Protein AF-A0AAW4WHX8-F1 (afdb_monomer)

Radius of gyration: 21.22 Å; Cα contacts (8 Å, |Δi|>4): 100; chains: 1; bounding box: 46×26×56 Å

Structure (mmCIF, N/CA/C/O backbone):
data_AF-A0AAW4WHX8-F1
#
_entry.id   AF-A0AAW4WHX8-F1
#
loop_
_atom_site.group_PDB
_atom_site.id
_atom_site.type_symbol
_atom_site.label_atom_id
_atom_site.label_alt_id
_atom_site.label_comp_id
_atom_site.label_asym_id
_atom_site.label_entity_id
_atom_site.label_seq_id
_atom_site.pdbx_PDB_ins_code
_atom_site.Cartn_x
_atom_site.Cartn_y
_atom_site.Cartn_z
_atom_site.occupancy
_atom_site.B_iso_or_equiv
_atom_site.auth_seq_id
_atom_site.auth_comp_id
_atom_site.auth_asym_id
_atom_site.auth_atom_id
_atom_site.pdbx_PDB_model_num
ATOM 1 N N . MET A 1 1 ? 11.660 2.813 0.952 1.00 66.12 1 MET A N 1
ATOM 2 C CA . MET A 1 1 ? 11.225 1.969 2.092 1.00 66.12 1 MET A CA 1
ATOM 3 C C . MET A 1 1 ? 11.648 0.524 1.857 1.00 66.12 1 MET A C 1
ATOM 5 O O . MET A 1 1 ? 11.827 0.152 0.707 1.00 66.12 1 MET A O 1
ATOM 9 N N . THR A 1 2 ? 11.832 -0.277 2.911 1.00 81.31 2 THR A N 1
ATOM 10 C CA . THR A 1 2 ? 12.286 -1.679 2.809 1.00 81.31 2 THR A CA 1
ATOM 11 C C . THR A 1 2 ? 11.110 -2.656 2.673 1.00 81.31 2 THR A C 1
ATOM 13 O O . THR A 1 2 ? 9.996 -2.347 3.105 1.00 81.31 2 THR A O 1
ATOM 16 N N . LYS A 1 3 ? 11.351 -3.867 2.139 1.00 80.56 3 LYS A N 1
ATOM 17 C CA . LYS A 1 3 ? 10.339 -4.946 2.126 1.00 80.56 3 LYS A CA 1
ATOM 18 C C . LYS A 1 3 ? 9.917 -5.371 3.542 1.00 80.56 3 LYS A C 1
ATOM 20 O O . LYS A 1 3 ? 8.760 -5.710 3.757 1.00 80.56 3 LYS A O 1
ATOM 25 N N . ALA A 1 4 ? 10.809 -5.259 4.530 1.00 84.56 4 ALA A N 1
ATOM 26 C CA . ALA A 1 4 ? 10.481 -5.515 5.935 1.00 84.56 4 ALA A CA 1
ATOM 27 C C . ALA A 1 4 ? 9.425 -4.533 6.487 1.00 84.56 4 ALA A C 1
ATOM 29 O O . ALA A 1 4 ? 8.512 -4.934 7.210 1.00 84.56 4 ALA A O 1
ATOM 30 N N . ASN A 1 5 ? 9.492 -3.252 6.101 1.00 88.25 5 ASN A N 1
ATOM 31 C CA . ASN A 1 5 ? 8.477 -2.267 6.487 1.00 88.25 5 ASN A CA 1
ATOM 32 C C . ASN A 1 5 ? 7.122 -2.530 5.805 1.00 88.25 5 ASN A C 1
ATOM 34 O O . ASN A 1 5 ? 6.092 -2.321 6.440 1.00 88.25 5 ASN A O 1
ATOM 38 N N . GLN A 1 6 ? 7.120 -3.034 4.561 1.00 87.38 6 GLN A N 1
ATOM 39 C CA . GLN A 1 6 ? 5.890 -3.426 3.849 1.00 87.38 6 GLN A CA 1
ATOM 40 C C . GLN A 1 6 ? 5.209 -4.588 4.559 1.00 87.38 6 GLN A C 1
ATOM 42 O O . GLN A 1 6 ? 4.017 -4.540 4.849 1.00 87.38 6 GLN A O 1
ATOM 47 N N . TYR A 1 7 ? 5.995 -5.624 4.848 1.00 89.31 7 TYR A N 1
ATOM 48 C CA . TYR A 1 7 ? 5.517 -6.835 5.493 1.00 89.31 7 TYR A CA 1
ATOM 49 C C . TYR A 1 7 ? 4.973 -6.556 6.893 1.00 89.31 7 TYR A C 1
ATOM 51 O O . TYR A 1 7 ? 3.861 -6.969 7.201 1.00 89.31 7 TYR A O 1
ATOM 59 N N . SER A 1 8 ? 5.715 -5.800 7.712 1.00 92.12 8 SER A N 1
ATOM 60 C CA . SER A 1 8 ? 5.256 -5.434 9.059 1.00 92.12 8 SER A CA 1
ATOM 61 C C . SER A 1 8 ? 3.987 -4.583 9.040 1.00 92.12 8 SER A C 1
ATOM 63 O O . SER A 1 8 ? 3.111 -4.813 9.861 1.00 92.12 8 SER A O 1
ATOM 65 N N . LEU A 1 9 ? 3.845 -3.649 8.092 1.00 92.50 9 LEU A N 1
ATOM 66 C CA . LEU A 1 9 ? 2.605 -2.885 7.948 1.00 92.50 9 LEU A CA 1
ATOM 67 C C . LEU A 1 9 ? 1.419 -3.783 7.576 1.00 92.50 9 LEU A C 1
ATOM 69 O O . LEU A 1 9 ? 0.370 -3.685 8.202 1.00 92.50 9 LEU A O 1
ATOM 73 N N . TRP A 1 10 ? 1.577 -4.635 6.559 1.00 93.88 10 TRP A N 1
ATOM 74 C CA . TRP A 1 10 ? 0.512 -5.547 6.139 1.00 93.88 10 TRP A CA 1
ATOM 75 C C . TRP A 1 10 ? 0.079 -6.461 7.287 1.00 93.88 10 TRP A C 1
ATOM 77 O O . TRP A 1 10 ? -1.114 -6.559 7.558 1.00 93.88 10 TRP A O 1
ATOM 87 N N . HIS A 1 11 ? 1.043 -7.055 7.993 1.00 94.56 11 HIS A N 1
ATOM 88 C CA . HIS A 1 11 ? 0.760 -7.911 9.139 1.00 94.56 11 HIS A CA 1
ATOM 89 C C . HIS A 1 11 ? 0.021 -7.187 10.251 1.00 94.56 11 HIS A C 1
ATOM 91 O O . HIS A 1 11 ? -0.993 -7.692 10.714 1.00 94.56 11 HIS A O 1
ATOM 97 N N . GLU A 1 12 ? 0.499 -6.017 10.674 1.00 94.62 12 GLU A N 1
ATOM 98 C CA . GLU A 1 12 ? -0.126 -5.306 11.788 1.00 94.62 12 GLU A CA 1
ATOM 99 C C . GLU A 1 12 ? -1.574 -4.922 11.463 1.00 94.62 12 GLU A C 1
ATOM 101 O O . GLU A 1 12 ? -2.474 -5.128 12.279 1.00 94.62 12 GLU A O 1
ATOM 106 N N . VAL A 1 13 ? -1.815 -4.381 10.262 1.00 93.75 13 VAL A N 1
ATOM 107 C CA . VAL A 1 13 ? -3.165 -3.992 9.836 1.00 93.75 13 VAL A CA 1
ATOM 108 C C . VAL A 1 13 ? -4.062 -5.222 9.744 1.00 93.75 13 VAL A C 1
ATOM 110 O O . VAL A 1 13 ? -5.190 -5.175 10.236 1.00 93.75 13 VAL A O 1
ATOM 113 N N . TYR A 1 14 ? -3.561 -6.327 9.189 1.00 95.25 14 TYR A N 1
ATOM 114 C CA . TYR A 1 14 ? -4.320 -7.567 9.071 1.00 95.25 14 TYR A CA 1
ATOM 115 C C . TYR A 1 14 ? -4.681 -8.158 10.439 1.00 95.25 14 TYR A C 1
ATOM 117 O O . TYR A 1 14 ? -5.854 -8.402 10.699 1.00 95.25 14 TYR A O 1
ATOM 125 N N . GLU A 1 15 ? -3.718 -8.297 11.352 1.00 95.31 15 GLU A N 1
ATOM 126 C CA . GLU A 1 15 ? -3.951 -8.808 12.712 1.00 95.31 15 GLU A CA 1
ATOM 127 C C . GLU A 1 15 ? -4.905 -7.914 13.518 1.00 95.31 15 GLU A C 1
ATOM 129 O O . GLU A 1 15 ? -5.703 -8.393 14.322 1.00 95.31 15 GLU A O 1
ATOM 134 N N . THR A 1 16 ? -4.850 -6.599 13.295 1.00 94.62 16 THR A N 1
ATOM 135 C CA . THR A 1 16 ? -5.666 -5.637 14.047 1.00 94.62 16 THR A CA 1
ATOM 136 C C . THR A 1 16 ? -7.088 -5.529 13.504 1.00 94.62 16 THR A C 1
ATOM 138 O O . THR A 1 16 ? -8.033 -5.344 14.268 1.00 94.62 16 THR A O 1
ATOM 141 N N . THR A 1 17 ? -7.270 -5.615 12.186 1.00 95.06 17 THR A N 1
ATOM 142 C CA . THR A 1 17 ? -8.544 -5.263 11.535 1.00 95.06 17 THR A CA 1
ATOM 143 C C . THR A 1 17 ? -9.214 -6.422 10.808 1.00 95.06 17 THR A C 1
ATOM 145 O O . THR A 1 17 ? -10.430 -6.382 10.640 1.00 95.06 17 THR A O 1
ATOM 148 N N . GLY A 1 18 ? -8.450 -7.442 10.408 1.00 95.69 18 GLY A N 1
ATOM 149 C CA . GLY A 1 18 ? -8.872 -8.535 9.531 1.00 95.69 18 GLY A CA 1
ATOM 150 C C . GLY A 1 18 ? -8.788 -8.212 8.036 1.00 95.69 18 GLY A C 1
ATOM 151 O O . GLY A 1 18 ? -9.012 -9.097 7.211 1.00 95.69 18 GLY A O 1
ATOM 152 N N . TYR A 1 19 ? -8.455 -6.973 7.666 1.00 96.00 19 TYR A N 1
ATOM 153 C CA . TYR A 1 19 ? -8.408 -6.541 6.273 1.00 96.00 19 TYR A CA 1
ATOM 154 C C . TYR A 1 19 ? -6.988 -6.505 5.721 1.00 96.00 19 TYR A C 1
ATOM 156 O O . TYR A 1 19 ? -6.018 -6.175 6.404 1.00 96.00 19 TYR A O 1
ATOM 164 N N . ASP A 1 20 ? -6.881 -6.784 4.427 1.00 93.62 20 ASP A N 1
ATOM 165 C CA . ASP A 1 20 ? -5.645 -6.584 3.692 1.00 93.62 20 ASP A CA 1
ATOM 166 C C . ASP A 1 20 ? -5.463 -5.099 3.348 1.00 93.62 20 ASP A C 1
ATOM 168 O O . ASP A 1 20 ? -6.192 -4.544 2.523 1.00 93.62 20 ASP A O 1
ATOM 172 N N . ALA A 1 21 ? -4.444 -4.465 3.936 1.00 91.00 21 ALA A N 1
ATOM 173 C CA . ALA A 1 21 ? -4.092 -3.065 3.681 1.00 91.00 21 ALA A CA 1
ATOM 174 C C . ALA A 1 21 ? -3.864 -2.738 2.188 1.00 91.00 21 ALA A C 1
ATOM 176 O O . ALA A 1 21 ? -3.944 -1.575 1.788 1.00 91.00 21 ALA A O 1
ATOM 177 N N . ARG A 1 22 ? -3.571 -3.747 1.355 1.00 90.25 22 ARG A N 1
ATOM 178 C CA . ARG A 1 22 ? -3.336 -3.611 -0.092 1.00 90.25 22 ARG A CA 1
ATOM 179 C C . ARG A 1 22 ? -4.620 -3.451 -0.899 1.00 90.25 22 ARG A C 1
ATOM 181 O O . ARG A 1 22 ? -4.551 -2.953 -2.018 1.00 90.25 22 ARG A O 1
ATOM 188 N N . ASN A 1 23 ? -5.757 -3.859 -0.340 1.00 91.38 23 ASN A N 1
ATOM 189 C CA . ASN A 1 23 ? -7.059 -3.795 -1.003 1.00 91.38 23 ASN A CA 1
ATOM 190 C C . ASN A 1 23 ? -7.780 -2.465 -0.736 1.00 91.38 23 ASN A C 1
ATOM 192 O O . ASN A 1 23 ? -8.829 -2.199 -1.316 1.00 91.38 23 ASN A O 1
ATOM 196 N N . ALA A 1 24 ? -7.230 -1.615 0.134 1.00 92.12 24 ALA A N 1
ATOM 197 C CA . ALA A 1 24 ? -7.806 -0.312 0.418 1.00 92.12 24 ALA A CA 1
ATOM 198 C C . ALA A 1 24 ? -7.384 0.733 -0.625 1.00 92.12 24 ALA A C 1
ATOM 200 O O . ALA A 1 24 ? -6.221 0.824 -1.023 1.00 92.12 24 ALA A O 1
ATOM 201 N N . THR A 1 25 ? -8.328 1.584 -1.013 1.00 91.44 25 THR A N 1
ATOM 202 C CA . THR A 1 25 ? -8.087 2.735 -1.883 1.00 91.44 25 THR A CA 1
ATOM 203 C C . THR A 1 25 ? -7.955 4.001 -1.049 1.00 91.44 25 THR A C 1
ATOM 205 O O . THR A 1 25 ? -8.834 4.319 -0.248 1.00 91.44 25 THR A O 1
ATOM 208 N N . TYR A 1 26 ? -6.888 4.766 -1.274 1.00 90.50 26 TYR A N 1
ATOM 209 C CA . TYR A 1 26 ? -6.715 6.057 -0.615 1.00 90.50 26 TYR A CA 1
ATOM 210 C C . TYR A 1 26 ? -7.635 7.119 -1.240 1.00 90.50 26 TYR A C 1
ATOM 212 O O . TYR A 1 26 ? -7.514 7.426 -2.428 1.00 90.50 26 TYR A O 1
ATOM 220 N N . LYS A 1 27 ? -8.562 7.678 -0.454 1.00 90.31 27 LYS A N 1
ATOM 221 C CA . LYS A 1 27 ? -9.510 8.729 -0.864 1.00 90.31 27 LYS A CA 1
ATOM 222 C C . LYS A 1 27 ? -9.719 9.710 0.287 1.00 90.31 27 LYS A C 1
ATOM 224 O O . LYS A 1 27 ? -9.882 9.293 1.424 1.00 90.31 27 LYS A O 1
ATOM 229 N N . ASN A 1 28 ? -9.738 11.011 -0.006 1.00 88.75 28 ASN A N 1
ATOM 230 C CA . ASN A 1 28 ? -10.071 12.074 0.958 1.00 88.75 28 ASN A CA 1
ATOM 231 C C . ASN A 1 28 ? -9.307 12.012 2.298 1.00 88.75 28 ASN A C 1
ATOM 233 O O . ASN A 1 28 ? -9.865 12.325 3.344 1.00 88.75 28 ASN A O 1
ATOM 237 N N . GLY A 1 29 ? -8.032 11.614 2.279 1.00 88.44 29 GLY A N 1
ATOM 238 C CA . GLY A 1 29 ? -7.214 11.544 3.496 1.00 88.44 29 GLY A CA 1
ATOM 239 C C . GLY A 1 29 ? -7.314 10.230 4.273 1.00 88.44 29 GLY A C 1
ATOM 240 O O . GLY A 1 29 ? -6.685 10.113 5.321 1.00 88.44 29 GLY A O 1
ATOM 241 N N . THR A 1 30 ? -8.063 9.246 3.772 1.00 93.06 30 THR A N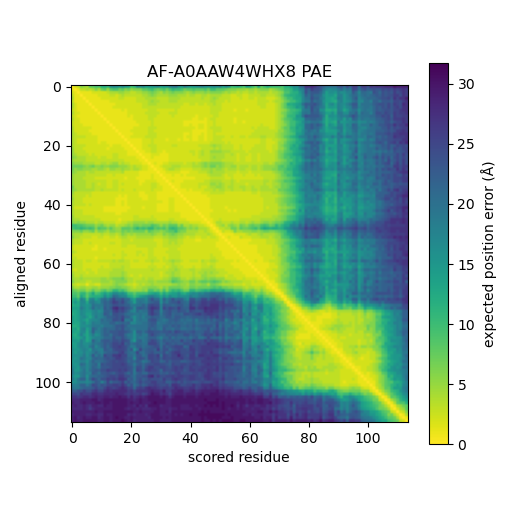 1
ATOM 242 C CA . THR A 1 30 ? -8.255 7.951 4.430 1.00 93.06 30 THR A CA 1
ATOM 243 C C . THR A 1 30 ? -8.183 6.768 3.455 1.00 93.06 30 THR A C 1
ATOM 245 O O . THR A 1 30 ? -7.969 6.955 2.257 1.00 93.06 30 THR A O 1
ATOM 248 N N . PHE A 1 31 ? -8.332 5.545 3.967 1.00 92.75 31 PHE A N 1
ATOM 249 C CA . PHE A 1 31 ? -8.216 4.281 3.244 1.00 92.75 31 PHE A CA 1
ATOM 250 C C . PHE A 1 31 ? -9.544 3.524 3.271 1.00 92.75 31 PHE A C 1
ATOM 252 O O . PHE A 1 31 ? -9.950 3.025 4.314 1.00 92.75 31 PHE A O 1
ATOM 259 N N . ILE A 1 32 ? -10.202 3.426 2.117 1.00 95.56 32 ILE A N 1
ATOM 260 C CA . ILE A 1 32 ? -11.516 2.792 1.974 1.00 95.56 32 ILE A CA 1
ATOM 261 C C . ILE A 1 32 ? -11.358 1.423 1.315 1.00 95.56 32 ILE A C 1
ATOM 263 O O . ILE A 1 32 ? -10.829 1.337 0.204 1.00 95.56 32 ILE A O 1
ATOM 267 N N . VAL A 1 33 ? -11.805 0.363 1.984 1.00 94.75 33 VAL A N 1
ATOM 268 C CA . VAL A 1 33 ? -11.886 -0.992 1.403 1.00 94.75 33 VAL A CA 1
ATOM 269 C C . VAL A 1 33 ? -13.197 -1.195 0.631 1.00 94.75 33 VAL A C 1
ATOM 271 O O . VAL A 1 33 ? -14.073 -0.333 0.641 1.00 94.75 33 VAL A O 1
ATOM 274 N N . GLU A 1 34 ? -13.324 -2.319 -0.079 1.00 94.69 34 GLU A N 1
ATOM 275 C CA . GLU A 1 34 ? -14.442 -2.592 -1.001 1.00 94.69 34 GLU A CA 1
ATOM 276 C C . GLU A 1 34 ? -15.830 -2.503 -0.353 1.00 94.69 34 GLU A C 1
ATOM 278 O O . GLU A 1 34 ? -16.772 -2.043 -0.993 1.00 94.69 34 GLU A O 1
ATOM 283 N N . ASP A 1 35 ? -15.952 -2.887 0.919 1.00 95.38 35 ASP A N 1
ATOM 284 C CA . ASP A 1 35 ? -17.214 -2.827 1.666 1.00 95.38 35 ASP A CA 1
ATOM 285 C C . ASP A 1 35 ? -17.560 -1.419 2.197 1.00 95.38 35 ASP A C 1
ATOM 287 O O . ASP A 1 35 ? -18.593 -1.231 2.839 1.00 95.38 35 ASP A O 1
ATOM 291 N N . GLY A 1 36 ? -16.725 -0.414 1.909 1.00 94.88 36 GLY A N 1
ATOM 292 C CA . GLY A 1 36 ? -16.907 0.973 2.335 1.00 94.88 36 GLY A CA 1
ATOM 293 C C . GLY A 1 36 ? -16.293 1.307 3.695 1.00 94.88 36 GLY A C 1
ATOM 294 O O . GLY A 1 36 ? -16.352 2.466 4.109 1.00 94.88 36 GLY A O 1
ATOM 295 N N . THR A 1 37 ? -15.674 0.343 4.379 1.00 96.19 37 THR A N 1
ATOM 296 C CA . THR A 1 37 ? -15.050 0.571 5.685 1.00 96.19 37 THR A CA 1
ATOM 297 C C . THR A 1 37 ? -13.850 1.513 5.577 1.00 96.19 37 THR A C 1
ATOM 299 O O . THR A 1 37 ? -12.958 1.325 4.745 1.00 96.19 37 THR A O 1
ATOM 302 N N . ASP A 1 38 ? -13.807 2.511 6.465 1.00 95.88 38 ASP A N 1
ATOM 303 C CA . ASP A 1 38 ? -12.614 3.321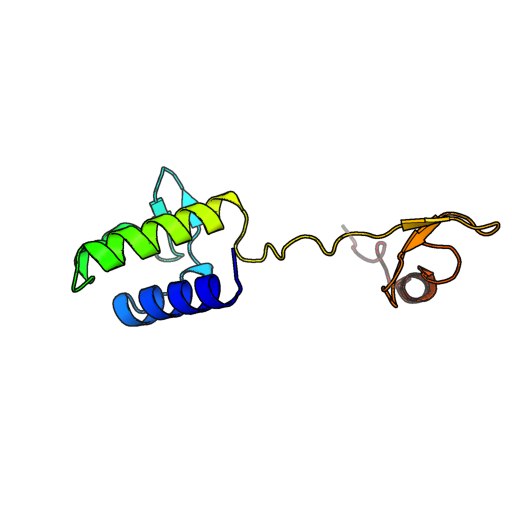 6.705 1.00 95.88 38 ASP A CA 1
ATOM 304 C C . ASP A 1 38 ? -11.618 2.511 7.538 1.00 95.88 38 ASP A C 1
ATOM 306 O O . ASP A 1 38 ? -11.745 2.350 8.757 1.00 95.88 38 ASP A O 1
ATOM 310 N N . LEU A 1 39 ? -10.609 1.984 6.855 1.00 94.69 39 LEU A N 1
ATOM 311 C CA . LEU A 1 39 ? -9.656 1.071 7.451 1.00 94.69 39 LEU A CA 1
ATOM 312 C C . LEU A 1 39 ? -8.645 1.787 8.361 1.00 94.69 39 LEU A C 1
ATOM 314 O O . LEU A 1 39 ? -8.139 1.172 9.298 1.00 94.69 39 LEU A O 1
ATOM 318 N N . LEU A 1 40 ? -8.381 3.081 8.153 1.00 94.12 40 LEU A N 1
ATOM 319 C CA . LEU A 1 40 ? -7.511 3.856 9.044 1.00 94.12 40 LEU A CA 1
ATOM 320 C C . LEU A 1 40 ? -8.209 4.148 10.376 1.00 94.12 40 LEU A C 1
ATOM 322 O O . LEU A 1 40 ? -7.593 4.027 11.438 1.00 94.12 40 LEU A O 1
ATOM 326 N N . ALA A 1 41 ? -9.498 4.484 10.326 1.00 95.19 41 ALA A N 1
ATOM 327 C CA . ALA A 1 41 ? -10.333 4.672 11.505 1.00 95.19 41 ALA A CA 1
ATOM 328 C C . ALA A 1 41 ? -10.500 3.361 12.286 1.00 95.19 41 ALA A C 1
ATOM 330 O O . ALA A 1 41 ? -10.258 3.341 13.494 1.00 95.19 41 ALA A O 1
ATOM 331 N N . LEU A 1 42 ? -10.810 2.257 11.595 1.00 96.12 42 LEU A N 1
ATOM 332 C CA . LEU A 1 42 ? -10.919 0.932 12.211 1.00 96.12 42 LEU A CA 1
ATOM 333 C C . LEU A 1 42 ? -9.600 0.497 12.861 1.00 96.12 42 LEU A C 1
ATOM 335 O O . L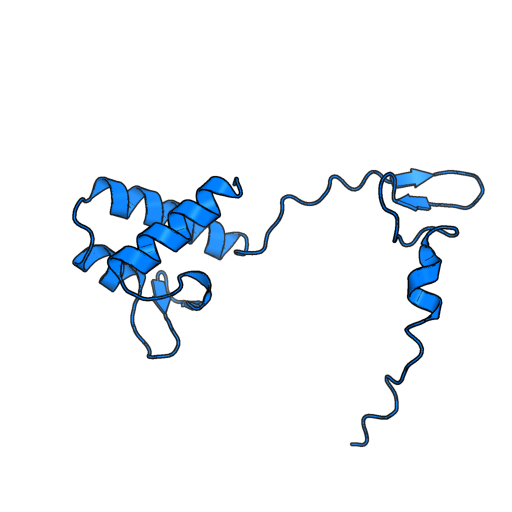EU A 1 42 ? -9.586 -0.033 13.973 1.00 96.12 42 LEU A O 1
ATOM 339 N N . PHE A 1 43 ? -8.476 0.740 12.184 1.00 94.94 43 PHE A N 1
ATOM 340 C CA . PHE A 1 43 ? -7.156 0.449 12.728 1.00 94.94 43 PHE A CA 1
ATOM 341 C C . PHE A 1 43 ? -6.878 1.265 13.994 1.00 94.94 43 PHE A C 1
ATOM 343 O O . PHE A 1 43 ? -6.379 0.710 14.971 1.00 94.94 43 PHE A O 1
ATOM 350 N N . LYS A 1 44 ? -7.250 2.552 14.023 1.00 94.69 44 LYS A N 1
ATOM 351 C CA . LYS A 1 44 ? -7.131 3.404 15.216 1.00 94.69 44 LYS A CA 1
ATOM 352 C C . LYS A 1 44 ? -7.955 2.881 16.390 1.00 94.69 44 LYS A C 1
ATOM 354 O O . LYS A 1 44 ? -7.455 2.858 17.508 1.00 94.69 44 LYS A O 1
ATOM 359 N N . GLU A 1 45 ? -9.198 2.480 16.134 1.00 95.19 45 GLU A N 1
ATOM 360 C CA . GLU A 1 45 ? -10.125 1.968 17.147 1.00 95.19 45 GLU A CA 1
ATOM 361 C C . GLU A 1 45 ? -9.612 0.674 17.791 1.00 95.19 45 GLU A C 1
ATOM 363 O O . GLU A 1 45 ? -9.654 0.524 19.010 1.00 95.19 45 GLU A O 1
ATOM 368 N N . LYS A 1 46 ? -9.095 -0.251 16.974 1.00 94.31 46 LYS A N 1
ATOM 369 C CA . LYS A 1 46 ? -8.645 -1.575 17.426 1.00 94.31 46 LYS A CA 1
ATOM 370 C C . LYS A 1 46 ? -7.184 -1.621 17.886 1.00 94.31 46 LYS A C 1
ATOM 372 O O . LYS A 1 46 ? -6.759 -2.614 18.480 1.00 94.31 46 LYS A O 1
ATOM 377 N N . SER A 1 47 ? -6.408 -0.569 17.633 1.00 89.81 47 SER A N 1
ATOM 378 C CA . SER A 1 47 ? -5.006 -0.488 18.048 1.00 89.81 47 SER A CA 1
ATOM 379 C C . SER A 1 47 ? -4.873 -0.468 19.570 1.00 89.81 47 SER A C 1
ATOM 381 O O . SER A 1 47 ? -5.420 0.392 20.255 1.00 89.81 47 SER A O 1
ATOM 383 N N . LYS A 1 48 ? -4.061 -1.380 20.113 1.00 85.25 48 LYS A N 1
ATOM 384 C CA . LYS A 1 48 ? -3.815 -1.484 21.564 1.00 85.25 48 LYS A CA 1
ATOM 385 C C . LYS A 1 48 ? -2.917 -0.371 22.115 1.00 85.25 48 LYS A C 1
ATOM 387 O O . LYS A 1 48 ? -2.871 -0.170 23.325 1.00 85.25 48 LYS A O 1
ATOM 392 N N . ASN A 1 49 ? -2.163 0.320 21.256 1.00 84.62 49 ASN A N 1
ATOM 393 C CA . ASN A 1 49 ? -1.275 1.412 21.643 1.00 84.62 49 ASN A CA 1
ATOM 394 C C . ASN A 1 49 ? -1.273 2.539 20.589 1.00 84.62 49 ASN A C 1
ATOM 396 O O . ASN A 1 49 ? -1.405 2.299 19.390 1.00 84.62 49 ASN A O 1
ATOM 400 N N . GLY A 1 50 ? -1.112 3.787 21.042 1.00 86.50 50 GLY A N 1
ATOM 401 C CA . GLY A 1 50 ? -1.094 4.952 20.146 1.00 86.50 50 GLY A CA 1
ATOM 402 C C . GLY A 1 50 ? 0.180 5.060 19.299 1.00 86.50 50 GLY A C 1
ATOM 403 O O . GLY A 1 50 ? 0.129 5.515 18.160 1.00 86.50 50 GLY A O 1
ATOM 404 N N . ALA A 1 51 ? 1.320 4.597 19.822 1.00 87.88 51 ALA A N 1
ATOM 405 C CA . ALA A 1 51 ? 2.610 4.689 19.132 1.00 87.88 51 ALA A CA 1
ATOM 406 C C . ALA A 1 51 ? 2.680 3.803 17.874 1.00 87.88 51 ALA A C 1
ATOM 408 O O . ALA A 1 51 ? 3.203 4.222 16.841 1.00 87.88 51 ALA A O 1
ATOM 409 N N . GLY A 1 52 ? 2.126 2.592 17.944 1.00 87.81 52 GLY A N 1
ATOM 410 C CA . GLY A 1 52 ? 1.988 1.672 16.818 1.00 87.81 52 GLY A CA 1
ATOM 411 C C . GLY A 1 52 ? 1.036 2.235 15.775 1.00 87.81 52 GLY A C 1
ATOM 412 O O . GLY A 1 52 ? 1.404 2.303 14.603 1.00 87.81 52 GLY A O 1
ATOM 413 N N . TYR A 1 53 ? -0.123 2.749 16.204 1.00 92.69 53 TYR A N 1
ATOM 414 C CA . TYR A 1 53 ? -1.042 3.449 15.308 1.00 92.69 53 TYR A CA 1
ATOM 415 C C . TYR A 1 53 ? -0.326 4.553 14.516 1.00 92.69 53 TYR A C 1
ATOM 417 O O . TYR A 1 53 ? -0.387 4.559 13.287 1.00 92.69 53 TYR A O 1
ATOM 425 N N . GLU A 1 54 ? 0.407 5.451 15.179 1.00 93.12 54 GLU A N 1
ATOM 426 C CA . GLU A 1 54 ? 1.127 6.529 14.492 1.00 93.12 54 GLU A CA 1
ATOM 427 C C . GLU A 1 54 ? 2.205 6.016 13.531 1.00 93.12 54 GLU A C 1
ATOM 429 O O . GLU A 1 54 ? 2.311 6.506 12.402 1.00 93.12 54 GLU A O 1
ATOM 434 N N . LEU A 1 55 ? 3.007 5.036 13.961 1.00 93.06 55 LEU A N 1
ATOM 435 C CA . LEU A 1 55 ? 4.082 4.460 13.155 1.00 93.06 55 LEU A CA 1
ATOM 436 C C . LEU A 1 55 ? 3.539 3.838 11.864 1.00 93.06 55 LEU A C 1
ATOM 438 O O . LEU A 1 55 ? 4.031 4.135 10.771 1.00 93.06 55 LEU A O 1
ATOM 442 N N . TYR A 1 56 ? 2.533 2.976 11.986 1.00 93.00 56 TYR A N 1
ATOM 443 C CA . TYR A 1 56 ? 1.979 2.248 10.851 1.00 93.00 56 TYR A CA 1
ATOM 444 C C . TYR A 1 56 ? 1.120 3.147 9.958 1.00 93.00 56 TYR A C 1
ATOM 446 O O . TYR A 1 56 ? 1.226 3.042 8.736 1.00 93.00 56 TYR A O 1
ATOM 454 N N . SER A 1 57 ? 0.392 4.118 10.521 1.00 91.88 57 SER A N 1
ATOM 455 C CA . SER A 1 57 ? -0.343 5.123 9.736 1.00 91.88 57 SER A CA 1
ATOM 456 C C . SER A 1 57 ? 0.590 5.941 8.840 1.00 91.88 57 SER A C 1
ATOM 458 O O . SER A 1 57 ? 0.314 6.122 7.653 1.00 91.88 57 SER A O 1
ATOM 460 N N . LYS A 1 58 ? 1.744 6.382 9.364 1.00 92.38 58 LYS A N 1
ATOM 461 C CA . LYS A 1 58 ? 2.759 7.101 8.572 1.00 92.38 58 LYS A CA 1
ATOM 462 C C . LYS A 1 58 ? 3.311 6.238 7.438 1.00 92.38 58 LYS A C 1
ATOM 464 O O . LYS A 1 58 ? 3.361 6.695 6.297 1.00 92.38 58 LYS A O 1
ATOM 469 N N . ARG A 1 59 ? 3.668 4.980 7.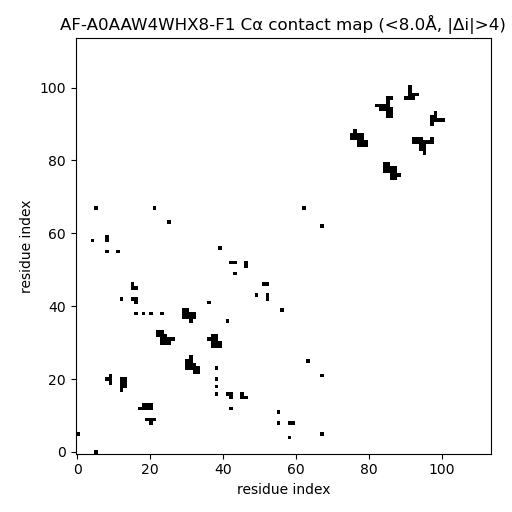721 1.00 91.38 59 ARG A N 1
ATOM 470 C CA . ARG A 1 59 ? 4.146 4.037 6.692 1.00 91.38 59 ARG A CA 1
ATOM 471 C C . ARG A 1 59 ? 3.107 3.818 5.600 1.00 91.38 59 ARG A C 1
ATOM 473 O O . ARG A 1 59 ? 3.448 3.783 4.421 1.00 91.38 59 ARG A O 1
ATOM 480 N N . TRP A 1 60 ? 1.841 3.688 5.973 1.00 90.50 60 TRP A N 1
ATOM 481 C CA . TRP A 1 60 ? 0.786 3.446 5.005 1.00 90.50 60 TRP A CA 1
ATOM 482 C C . TRP A 1 60 ? 0.545 4.644 4.088 1.00 90.50 60 TRP A C 1
ATOM 484 O O . TRP A 1 60 ? 0.445 4.463 2.876 1.00 90.50 60 TRP A O 1
ATOM 494 N N . LEU A 1 61 ? 0.570 5.869 4.626 1.00 90.38 61 LEU A N 1
ATOM 495 C CA . LEU A 1 61 ? 0.548 7.098 3.824 1.00 90.38 61 LEU A CA 1
ATOM 496 C C . LEU A 1 61 ? 1.732 7.172 2.852 1.00 90.38 61 LEU A C 1
ATOM 498 O O . LEU A 1 61 ? 1.565 7.560 1.693 1.00 90.38 61 LEU A O 1
ATOM 502 N N . GLU A 1 62 ? 2.924 6.755 3.280 1.00 89.12 62 GLU A N 1
ATOM 503 C CA . GLU A 1 62 ? 4.069 6.668 2.376 1.00 89.12 62 GLU A CA 1
ATOM 504 C C . GLU A 1 62 ? 3.836 5.656 1.242 1.00 89.12 62 GLU A C 1
ATOM 506 O O . GLU A 1 62 ? 4.199 5.954 0.102 1.00 89.12 62 GLU A O 1
ATOM 511 N N . TYR A 1 63 ? 3.211 4.499 1.500 1.00 86.25 63 TYR A N 1
ATOM 512 C CA . TYR A 1 63 ? 2.845 3.542 0.442 1.00 86.25 63 TYR A CA 1
ATOM 513 C C . TYR A 1 63 ? 1.706 4.032 -0.446 1.00 86.25 63 TYR A C 1
ATOM 515 O O . TYR A 1 63 ? 1.730 3.747 -1.638 1.00 86.25 63 TYR A O 1
ATOM 523 N N . ALA A 1 64 ? 0.745 4.791 0.080 1.00 85.50 64 ALA A N 1
ATOM 524 C CA . ALA A 1 64 ? -0.305 5.405 -0.728 1.00 85.50 64 ALA A CA 1
ATOM 525 C C . ALA A 1 64 ? 0.288 6.393 -1.740 1.00 85.50 64 ALA A C 1
ATOM 527 O O . ALA A 1 64 ? -0.060 6.372 -2.916 1.00 85.50 64 ALA A O 1
ATOM 528 N N . LYS A 1 65 ? 1.245 7.218 -1.293 1.00 86.00 65 LYS A N 1
ATOM 529 C CA . LYS A 1 65 ? 1.934 8.197 -2.143 1.00 86.00 65 LYS A CA 1
ATOM 530 C C . LYS A 1 65 ? 2.841 7.541 -3.183 1.00 86.00 65 LYS A C 1
ATOM 532 O O . LYS A 1 65 ? 2.964 8.036 -4.298 1.00 86.00 65 LYS A O 1
ATOM 537 N N . ASN A 1 66 ? 3.538 6.478 -2.795 1.00 82.25 66 ASN A N 1
ATOM 538 C CA . ASN A 1 66 ? 4.574 5.865 -3.621 1.00 82.25 66 ASN A CA 1
ATOM 539 C C . ASN A 1 66 ? 4.083 4.669 -4.449 1.00 82.25 66 ASN A C 1
ATOM 541 O O . ASN A 1 66 ? 4.728 4.321 -5.429 1.00 82.25 66 ASN A O 1
ATOM 545 N N . GLY A 1 67 ? 2.974 4.044 -4.068 1.00 82.38 67 GLY A N 1
ATOM 546 C CA . GLY A 1 67 ? 2.526 2.752 -4.574 1.00 82.38 67 GLY A CA 1
ATOM 547 C C . GLY A 1 67 ? 3.058 1.591 -3.729 1.00 82.38 67 GLY A C 1
ATOM 548 O O . GLY A 1 67 ? 4.251 1.494 -3.442 1.00 82.38 67 GLY A O 1
ATOM 549 N N . TRP A 1 68 ? 2.171 0.661 -3.361 1.00 82.94 68 TRP A N 1
ATOM 550 C CA . TRP A 1 68 ? 2.532 -0.523 -2.568 1.00 82.94 68 TRP A CA 1
ATOM 551 C C . TRP A 1 68 ? 3.553 -1.419 -3.279 1.00 82.94 68 TRP A C 1
ATOM 553 O O . TRP A 1 68 ? 4.481 -1.930 -2.662 1.00 82.94 68 TRP A O 1
ATOM 563 N N . LYS A 1 69 ? 3.401 -1.583 -4.598 1.00 78.69 69 LYS A N 1
ATOM 564 C CA . LYS A 1 69 ? 4.306 -2.370 -5.447 1.00 78.69 69 LYS A CA 1
ATOM 565 C C . LYS A 1 69 ? 5.535 -1.587 -5.910 1.00 78.69 69 LYS A C 1
ATOM 567 O O . LYS A 1 69 ? 6.266 -2.089 -6.757 1.00 78.69 69 LYS A O 1
ATOM 572 N N . LYS A 1 70 ? 5.767 -0.372 -5.394 1.00 72.00 70 LYS A N 1
ATOM 573 C CA . LYS A 1 70 ? 6.982 0.374 -5.715 1.00 72.00 70 LYS A CA 1
ATOM 574 C C . LYS A 1 70 ? 8.171 -0.376 -5.141 1.00 72.00 70 LYS A C 1
ATOM 576 O O . LYS A 1 70 ? 8.463 -0.306 -3.947 1.00 72.00 70 LYS A O 1
ATOM 581 N N . GLU A 1 71 ? 8.849 -1.099 -6.009 1.00 62.38 71 GLU A N 1
ATOM 582 C CA . GLU A 1 71 ? 10.227 -1.473 -5.776 1.00 62.38 71 GLU A CA 1
ATOM 583 C C . GLU A 1 71 ? 11.075 -0.209 -5.961 1.00 62.38 71 GLU A C 1
ATOM 585 O O . GLU A 1 71 ? 10.698 0.704 -6.702 1.00 62.38 71 GLU A O 1
ATOM 590 N N . ASN A 1 72 ? 12.186 -0.096 -5.226 1.00 58.22 72 ASN A N 1
ATOM 591 C CA . ASN A 1 72 ? 13.188 0.881 -5.637 1.00 58.22 72 ASN A CA 1
ATOM 592 C C . ASN A 1 72 ? 13.531 0.520 -7.076 1.00 58.22 72 ASN A C 1
ATOM 594 O O . ASN A 1 72 ? 13.838 -0.647 -7.326 1.00 58.22 72 ASN A O 1
ATOM 598 N N . ASP A 1 73 ? 13.408 1.493 -7.977 1.00 52.59 73 ASP A N 1
ATOM 599 C CA . ASP A 1 73 ? 13.776 1.318 -9.372 1.00 52.59 73 ASP A CA 1
ATOM 600 C C . ASP A 1 73 ? 15.125 0.599 -9.396 1.00 52.59 73 ASP A C 1
ATOM 602 O O . ASP A 1 73 ? 16.059 1.007 -8.686 1.00 52.59 73 ASP A O 1
ATOM 606 N N . LEU A 1 74 ? 15.192 -0.539 -10.094 1.00 60.16 74 LEU A N 1
ATOM 607 C CA . LEU A 1 74 ? 16.479 -1.173 -10.339 1.00 60.16 74 LEU A CA 1
ATOM 608 C C . LEU A 1 74 ? 17.319 -0.055 -10.936 1.00 60.16 74 LEU A C 1
ATOM 610 O O . LEU A 1 74 ? 16.872 0.558 -11.896 1.00 60.16 74 LEU A O 1
ATOM 614 N N . VAL A 1 75 ? 18.464 0.284 -10.339 1.00 58.19 75 VAL A N 1
ATOM 615 C CA . VAL A 1 75 ? 19.347 1.297 -10.923 1.00 58.19 75 VAL A CA 1
ATOM 616 C C . VAL A 1 75 ? 19.616 0.842 -12.354 1.00 58.19 75 VAL A C 1
ATOM 618 O 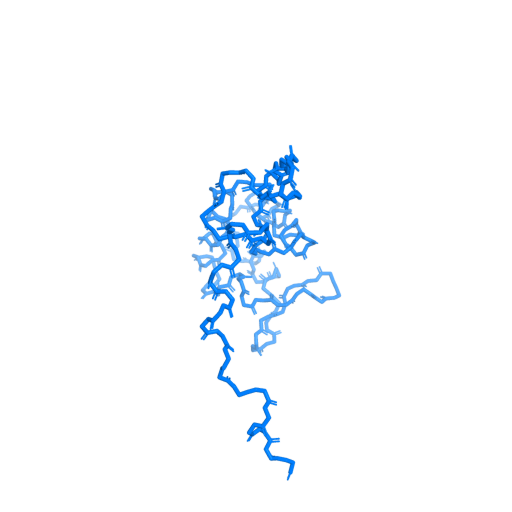O . VAL A 1 75 ? 20.375 -0.106 -12.557 1.00 58.19 75 VAL A O 1
ATOM 621 N N . LEU A 1 76 ? 18.929 1.457 -13.321 1.00 67.19 76 LEU A N 1
ATOM 622 C CA . LEU A 1 76 ? 19.031 1.110 -14.726 1.00 67.19 76 LEU A CA 1
ATOM 623 C C . LEU A 1 76 ? 20.419 1.559 -15.144 1.00 67.19 76 LEU A C 1
ATOM 625 O O . LEU A 1 76 ? 20.702 2.746 -15.301 1.00 67.19 76 LEU A O 1
ATOM 629 N N . LYS A 1 77 ? 21.330 0.598 -15.220 1.00 79.50 77 LYS A N 1
ATOM 630 C CA . LYS A 1 77 ? 22.665 0.831 -15.742 1.00 79.50 77 LYS A CA 1
ATOM 631 C C . LYS A 1 77 ? 22.573 0.603 -17.237 1.00 79.50 77 LYS A C 1
ATOM 633 O O . LYS A 1 77 ? 22.410 -0.529 -17.667 1.00 79.50 77 LYS A O 1
ATOM 638 N N . ILE A 1 78 ? 22.648 1.676 -18.009 1.00 84.06 78 ILE A N 1
ATOM 639 C CA . ILE A 1 78 ? 22.647 1.597 -19.468 1.00 84.06 78 ILE A CA 1
ATOM 640 C C . ILE A 1 78 ? 24.094 1.585 -19.951 1.00 84.06 78 ILE A C 1
ATOM 642 O O . ILE A 1 78 ? 24.885 2.457 -19.585 1.00 84.06 78 ILE A O 1
ATOM 646 N N . GLY A 1 79 ? 24.442 0.576 -20.741 1.00 84.88 79 GLY A N 1
ATOM 647 C CA . GLY A 1 79 ? 25.697 0.502 -21.477 1.00 84.88 79 GLY A CA 1
ATOM 648 C C . GLY A 1 79 ? 25.538 1.044 -22.893 1.00 84.88 79 GLY A C 1
ATOM 649 O O . GLY A 1 79 ? 24.426 1.126 -23.416 1.00 84.88 79 GLY A O 1
ATOM 650 N N . PHE A 1 80 ? 26.656 1.406 -23.517 1.00 88.94 80 PHE A N 1
ATOM 651 C CA . PHE A 1 80 ? 26.719 1.780 -24.928 1.00 88.94 80 PHE A CA 1
ATOM 652 C C . PHE A 1 80 ? 27.916 1.098 -25.587 1.00 88.94 80 PHE A C 1
ATOM 654 O O . PHE A 1 80 ? 29.029 1.159 -25.061 1.00 88.94 80 PHE A O 1
ATOM 661 N N . ASP A 1 81 ? 27.689 0.474 -26.736 1.00 87.06 81 ASP A N 1
ATOM 662 C CA . ASP A 1 81 ? 28.735 -0.030 -27.624 1.00 87.06 81 ASP A CA 1
ATOM 663 C C . ASP A 1 81 ? 28.358 0.204 -29.100 1.00 87.06 81 ASP A C 1
ATOM 665 O O . ASP A 1 81 ? 27.410 0.928 -29.412 1.00 87.06 81 ASP A O 1
ATOM 669 N N . SER A 1 82 ? 29.110 -0.384 -30.034 1.00 90.88 82 SER A N 1
ATOM 670 C CA . SER A 1 82 ? 28.865 -0.235 -31.475 1.00 90.88 82 SER A CA 1
ATOM 671 C C . SER A 1 82 ? 27.511 -0.784 -31.948 1.00 90.88 82 SER A C 1
ATOM 673 O O . SER A 1 82 ? 27.089 -0.457 -33.057 1.00 90.88 82 SER A O 1
ATOM 675 N N . SER A 1 83 ? 26.821 -1.588 -31.135 1.00 85.19 83 SER A N 1
ATOM 676 C CA . SER A 1 83 ? 25.475 -2.107 -31.393 1.00 85.19 83 SER A CA 1
ATOM 677 C C . SER A 1 83 ? 24.353 -1.233 -30.812 1.00 85.19 83 SER A C 1
ATOM 679 O O . SER A 1 83 ? 23.179 -1.474 -31.104 1.00 85.19 83 SER A O 1
ATOM 681 N N . GLY A 1 84 ? 24.698 -0.192 -30.045 1.00 86.75 84 GLY A N 1
ATOM 682 C CA . GLY A 1 84 ? 23.765 0.771 -29.462 1.00 86.75 84 GLY A CA 1
ATOM 683 C C . GLY A 1 84 ? 23.662 0.682 -27.938 1.00 86.75 84 GLY A C 1
ATOM 684 O O . GLY A 1 84 ? 24.587 0.247 -27.252 1.00 86.75 84 GLY A O 1
ATOM 685 N N . LEU A 1 85 ? 22.539 1.165 -27.398 1.00 88.00 85 LEU A N 1
ATOM 686 C CA . LEU A 1 85 ? 22.257 1.129 -25.960 1.00 88.00 85 LEU A CA 1
ATOM 687 C C . LEU A 1 85 ? 21.787 -0.265 -25.529 1.00 88.00 85 LEU A C 1
ATOM 689 O O . LEU A 1 85 ? 21.036 -0.917 -26.257 1.00 88.00 85 LEU A O 1
ATOM 693 N N . TYR A 1 86 ? 22.185 -0.698 -24.333 1.00 86.75 86 TYR A N 1
ATOM 694 C CA . TYR A 1 86 ? 21.741 -1.964 -23.742 1.00 86.75 86 TYR A CA 1
ATOM 695 C C . TYR A 1 86 ? 21.624 -1.887 -22.213 1.00 86.75 86 TYR A C 1
ATOM 697 O O . TYR A 1 86 ? 22.273 -1.064 -21.566 1.00 86.75 86 TYR A O 1
ATOM 705 N N . ASP A 1 87 ? 20.802 -2.760 -21.631 1.00 86.06 87 ASP A N 1
ATOM 706 C CA . ASP A 1 87 ? 20.496 -2.788 -20.199 1.00 86.06 87 ASP A CA 1
ATOM 707 C C . ASP A 1 87 ? 21.510 -3.679 -19.454 1.00 86.06 87 ASP A C 1
ATOM 709 O O . ASP A 1 87 ? 21.503 -4.905 -19.570 1.00 86.06 87 ASP A O 1
ATOM 713 N N . ILE A 1 88 ? 22.414 -3.099 -18.666 1.00 81.75 88 ILE A N 1
ATOM 714 C CA . ILE A 1 88 ? 23.438 -3.847 -17.921 1.00 81.75 88 ILE A CA 1
ATOM 715 C C . ILE A 1 88 ? 22.794 -4.586 -16.744 1.00 81.75 88 ILE A C 1
ATOM 717 O O . ILE A 1 88 ? 22.155 -3.988 -15.879 1.00 81.75 88 ILE A O 1
ATOM 721 N N . GLY A 1 89 ? 23.049 -5.894 -16.659 1.00 78.50 89 GLY A N 1
ATOM 722 C CA . GLY A 1 89 ? 22.581 -6.735 -15.554 1.00 78.50 89 GLY A CA 1
ATOM 723 C C . GLY A 1 89 ? 21.136 -7.221 -15.696 1.00 78.50 89 GLY A C 1
ATOM 724 O O . GLY A 1 89 ? 20.591 -7.745 -14.728 1.00 78.50 89 GLY A O 1
ATOM 725 N N . GLN A 1 90 ? 20.525 -7.075 -16.877 1.00 75.88 90 GLN A N 1
ATOM 726 C CA . GLN A 1 90 ? 19.219 -7.653 -17.198 1.00 75.88 90 GLN A CA 1
ATOM 727 C C . GLN A 1 90 ? 19.336 -8.722 -18.293 1.00 75.88 90 GLN A C 1
ATOM 729 O O . GLN A 1 90 ? 20.050 -8.551 -19.278 1.00 75.88 90 GLN A O 1
ATOM 734 N N . GLU A 1 91 ? 18.620 -9.836 -18.129 1.00 74.56 91 GLU A N 1
ATOM 735 C CA . GLU A 1 91 ? 18.521 -10.891 -19.153 1.00 74.56 91 GLU A CA 1
ATOM 736 C C . GLU A 1 91 ? 17.559 -10.492 -20.287 1.00 74.56 91 GLU A C 1
ATOM 738 O O . GLU A 1 91 ? 17.772 -10.832 -21.449 1.00 74.56 91 GLU A O 1
ATOM 743 N N . LYS A 1 92 ? 16.509 -9.729 -19.953 1.00 82.56 92 LYS A N 1
ATOM 744 C CA . LYS A 1 92 ? 15.499 -9.208 -20.882 1.00 82.56 92 LYS A CA 1
ATOM 745 C C . LYS A 1 92 ? 15.571 -7.688 -20.891 1.00 82.56 92 LYS A C 1
ATOM 747 O O . LYS A 1 92 ? 15.291 -7.075 -19.870 1.00 82.56 92 LYS A O 1
ATOM 752 N N . GLY A 1 93 ? 15.915 -7.108 -22.033 1.00 82.06 93 GLY A N 1
ATOM 753 C CA . GLY A 1 93 ? 16.119 -5.667 -22.194 1.00 82.06 93 GLY A CA 1
ATOM 754 C C . GLY A 1 93 ? 15.681 -5.182 -23.572 1.00 82.06 93 GLY A C 1
ATOM 755 O O . GLY A 1 93 ? 15.154 -5.962 -24.373 1.00 82.06 93 GLY A O 1
ATOM 756 N N . TYR A 1 94 ? 15.893 -3.899 -23.854 1.00 80.81 94 TYR A N 1
ATOM 757 C CA . TYR A 1 94 ? 15.523 -3.278 -25.137 1.00 80.81 94 TYR A CA 1
ATOM 758 C C . TYR A 1 94 ? 16.705 -3.101 -26.098 1.00 80.81 94 TYR A C 1
ATOM 760 O O . TYR A 1 94 ? 16.502 -2.755 -27.263 1.00 80.81 94 TYR A O 1
ATOM 768 N N . GLY A 1 95 ? 17.926 -3.389 -25.641 1.00 82.94 95 GLY A N 1
ATOM 769 C CA . GLY A 1 95 ? 19.120 -3.385 -26.484 1.00 82.94 95 GLY A CA 1
ATOM 770 C C . GLY A 1 95 ? 19.091 -4.456 -27.575 1.00 82.94 95 GLY A C 1
ATOM 771 O O . GLY A 1 95 ? 18.390 -5.468 -27.470 1.00 82.94 95 GLY A O 1
ATOM 772 N N . ALA A 1 96 ? 19.889 -4.254 -28.627 1.00 81.12 96 ALA A N 1
ATOM 773 C CA . ALA A 1 96 ? 19.882 -5.079 -29.839 1.00 81.12 96 ALA A CA 1
ATOM 774 C C . ALA A 1 96 ? 20.045 -6.592 -29.574 1.00 81.12 96 ALA A C 1
ATOM 776 O O . ALA A 1 96 ? 19.448 -7.402 -30.282 1.00 81.12 96 ALA A O 1
ATOM 777 N N . ALA A 1 97 ? 20.798 -6.970 -28.534 1.00 79.88 97 ALA A N 1
ATOM 778 C CA . ALA A 1 97 ? 21.037 -8.361 -28.140 1.00 79.88 97 ALA A CA 1
ATOM 779 C C . ALA A 1 97 ? 20.084 -8.900 -27.051 1.00 79.88 97 ALA A C 1
ATOM 781 O O . ALA A 1 97 ? 20.069 -10.101 -26.793 1.00 79.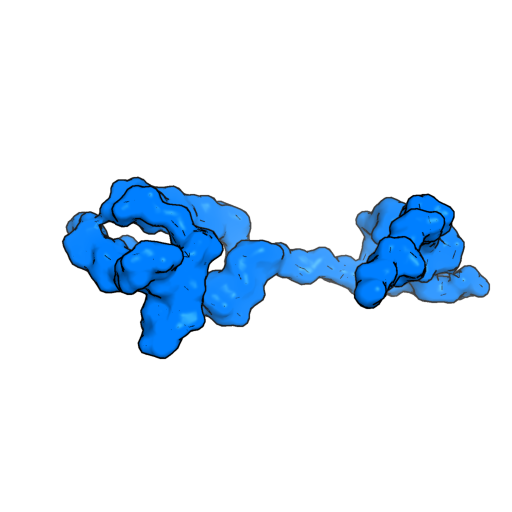88 97 ALA A O 1
ATOM 782 N N . GLN A 1 98 ? 19.281 -8.045 -26.410 1.00 84.00 98 GLN A N 1
ATOM 783 C CA . GLN A 1 98 ? 18.444 -8.402 -25.251 1.00 84.00 98 GLN A CA 1
ATOM 784 C C . GLN A 1 98 ? 16.942 -8.400 -25.562 1.00 84.00 98 GLN A C 1
ATOM 786 O O . GLN A 1 98 ? 16.124 -8.74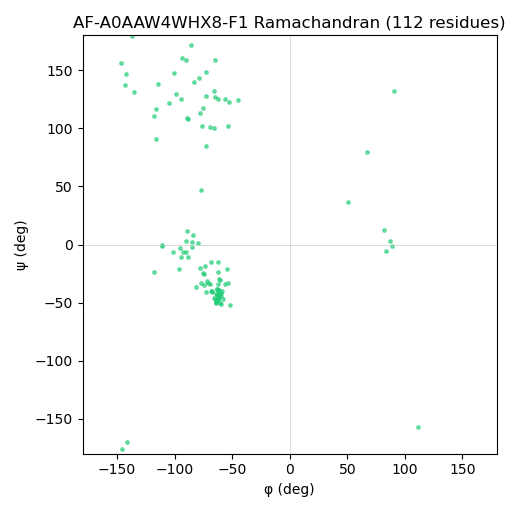1 -24.709 1.00 84.00 98 GLN A O 1
ATOM 791 N N . ASN A 1 99 ? 16.578 -8.052 -26.797 1.00 84.69 99 ASN A N 1
ATOM 792 C CA . ASN A 1 99 ? 15.207 -7.835 -27.253 1.00 84.69 99 ASN A CA 1
ATOM 793 C C . ASN A 1 99 ? 14.464 -9.113 -27.697 1.00 84.69 99 ASN A C 1
ATOM 795 O O . ASN A 1 99 ? 13.314 -9.055 -28.134 1.00 84.69 99 ASN A O 1
ATOM 799 N N . MET A 1 100 ? 15.105 -10.281 -27.592 1.00 83.44 100 MET A N 1
ATOM 800 C CA . MET A 1 100 ? 14.591 -11.549 -28.126 1.00 83.44 100 MET A CA 1
ATOM 801 C C . MET A 1 100 ? 13.250 -11.972 -27.518 1.00 83.44 100 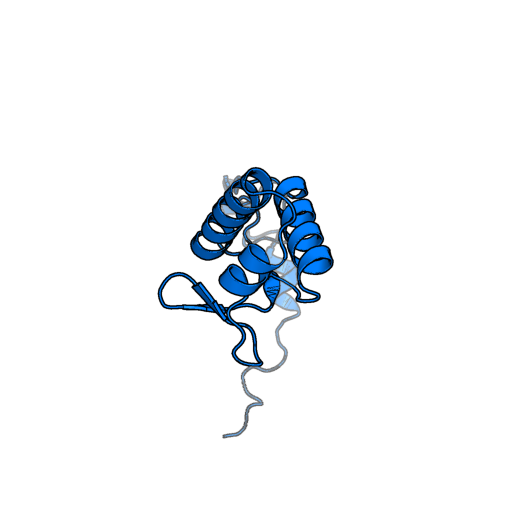MET A C 1
ATOM 803 O O . MET A 1 100 ? 12.429 -12.568 -28.213 1.00 83.44 100 MET A O 1
ATOM 807 N N . TRP A 1 101 ? 12.989 -11.617 -26.258 1.00 83.06 101 TRP A N 1
ATOM 808 C CA . TRP A 1 101 ? 11.722 -11.912 -25.584 1.00 83.06 101 TRP A CA 1
ATOM 809 C C . TRP A 1 101 ? 10.511 -11.243 -26.257 1.00 83.06 101 TRP A C 1
ATOM 811 O O . TRP A 1 101 ? 9.404 -11.760 -26.143 1.00 83.06 101 TRP A O 1
ATOM 821 N N . MET A 1 102 ? 10.707 -10.149 -27.007 1.00 81.12 102 MET A N 1
ATOM 822 C CA . MET A 1 102 ? 9.632 -9.485 -27.754 1.00 81.12 102 MET A CA 1
ATOM 823 C C . MET A 1 102 ? 9.217 -10.260 -29.009 1.00 81.12 102 MET A C 1
ATOM 825 O O . MET A 1 102 ? 8.073 -10.156 -29.446 1.00 81.12 102 MET A O 1
ATOM 829 N N . LYS A 1 103 ? 10.109 -11.081 -29.579 1.00 76.19 103 LYS 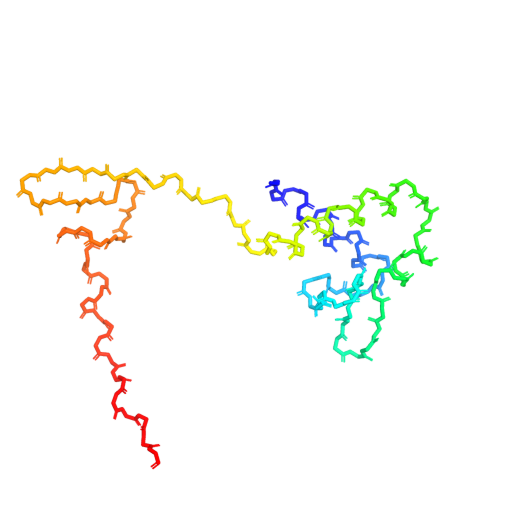A N 1
ATOM 830 C CA . LYS A 1 103 ? 9.843 -11.815 -30.830 1.00 76.19 103 LYS A CA 1
ATOM 831 C C . LYS A 1 103 ? 8.787 -12.918 -30.681 1.00 76.19 103 LYS A C 1
ATOM 833 O O . LYS A 1 103 ? 8.267 -13.378 -31.688 1.00 76.19 103 LYS A O 1
ATOM 838 N N . GLY A 1 104 ? 8.450 -13.318 -29.451 1.00 64.69 104 GLY A N 1
ATOM 839 C CA . GLY A 1 104 ? 7.375 -14.273 -29.152 1.00 64.69 104 GLY A CA 1
ATOM 840 C C . GLY A 1 104 ? 6.025 -13.637 -28.794 1.00 64.69 104 GLY A C 1
ATOM 841 O O . GLY A 1 104 ? 5.063 -14.364 -28.585 1.00 64.69 104 GLY A O 1
ATOM 842 N N . VAL A 1 105 ? 5.930 -12.303 -28.716 1.00 59.94 105 VAL A N 1
ATOM 843 C CA . VAL A 1 105 ? 4.704 -11.584 -28.296 1.00 59.94 105 VAL A CA 1
ATOM 844 C C . VAL A 1 105 ? 3.788 -11.268 -29.494 1.00 59.94 105 VAL A C 1
ATOM 846 O O . VAL A 1 105 ? 2.808 -10.540 -29.376 1.00 59.94 105 VAL A O 1
ATOM 849 N N . SER A 1 106 ? 4.047 -11.845 -30.672 1.00 58.16 106 SER A N 1
ATOM 850 C CA . SER A 1 106 ? 3.207 -11.676 -31.865 1.00 58.16 106 SER A CA 1
ATOM 851 C C . SER A 1 106 ? 1.925 -12.522 -31.824 1.00 58.16 106 SER A C 1
ATOM 853 O O . SER A 1 106 ? 1.585 -13.180 -32.808 1.00 58.16 106 SER A O 1
ATOM 855 N N . GLN A 1 107 ? 1.199 -12.521 -30.707 1.00 53.09 107 GLN A N 1
ATOM 856 C CA . GLN A 1 107 ? -0.148 -13.077 -30.661 1.00 53.09 107 GLN A CA 1
ATOM 857 C C . GLN A 1 107 ? -1.145 -11.964 -30.338 1.00 53.09 107 GLN A C 1
ATOM 859 O O . GLN A 1 107 ? -1.445 -11.659 -29.192 1.00 53.09 107 GLN A O 1
ATOM 864 N N . SER A 1 108 ? -1.636 -11.376 -31.435 1.00 56.47 108 SER A N 1
ATOM 865 C CA . SER A 1 108 ? -2.995 -10.860 -31.575 1.00 56.47 108 SER A CA 1
ATOM 866 C C . SER A 1 108 ? -3.399 -9.639 -30.726 1.00 56.47 108 SER A C 1
ATOM 868 O O . SER A 1 108 ? -4.146 -9.732 -29.760 1.00 56.47 108 SER A O 1
ATOM 870 N N . MET A 1 109 ? -3.005 -8.441 -31.174 1.00 52.53 109 MET A N 1
ATOM 871 C CA . MET A 1 109 ? -3.731 -7.195 -30.847 1.00 52.53 109 MET A CA 1
ATOM 872 C C . MET A 1 109 ? -4.912 -6.926 -31.806 1.00 52.53 109 MET A C 1
ATOM 874 O O . MET A 1 109 ? -5.629 -5.947 -31.631 1.00 52.53 109 MET A O 1
ATOM 878 N N . PHE A 1 110 ? -5.122 -7.777 -32.820 1.00 56.03 110 PHE A N 1
ATOM 879 C CA . PHE A 1 110 ? -6.121 -7.572 -33.881 1.00 56.03 110 PHE A CA 1
ATOM 880 C C . PHE A 1 110 ? -7.313 -8.551 -33.854 1.00 56.03 110 PHE A C 1
ATOM 882 O O . PHE A 1 110 ? -8.209 -8.407 -34.680 1.00 56.03 110 PHE A O 1
ATOM 889 N N . GLU A 1 111 ? -7.396 -9.508 -32.918 1.00 53.25 111 GLU A N 1
ATOM 890 C CA . GLU A 1 111 ? -8.596 -10.366 -32.774 1.00 53.25 111 GLU A CA 1
ATOM 891 C C . GLU A 1 111 ? -9.656 -9.810 -31.810 1.00 53.25 111 GLU A C 1
ATOM 893 O O . GLU A 1 111 ? -10.696 -10.440 -31.613 1.00 53.25 111 GLU A O 1
ATOM 898 N N . ALA A 1 112 ? -9.460 -8.615 -31.246 1.00 51.25 112 ALA A N 1
ATOM 899 C CA . ALA A 1 112 ? -10.530 -7.913 -30.546 1.00 51.25 112 ALA A CA 1
ATOM 900 C C . ALA A 1 112 ? -11.535 -7.365 -31.578 1.00 51.25 112 ALA A C 1
ATOM 902 O O . ALA A 1 112 ? -11.426 -6.228 -32.034 1.00 51.25 112 ALA A O 1
ATOM 903 N N . ARG A 1 113 ? -12.490 -8.207 -31.998 1.00 50.59 113 ARG A N 1
ATOM 904 C CA . ARG A 1 113 ? -13.664 -7.767 -32.763 1.00 50.59 113 ARG A CA 1
ATOM 905 C C . ARG A 1 113 ? -14.480 -6.792 -31.907 1.00 50.59 113 ARG A C 1
ATOM 907 O O . ARG A 1 113 ? -14.834 -7.129 -30.778 1.00 50.59 113 ARG A O 1
ATOM 914 N N . VAL A 1 114 ? -14.733 -5.610 -32.471 1.00 51.19 114 VAL A N 1
ATOM 915 C CA . VAL A 1 114 ? -15.735 -4.628 -32.018 1.00 51.19 114 VAL A CA 1
ATOM 916 C C . VAL A 1 114 ? -17.134 -5.188 -32.249 1.00 51.19 114 VAL A C 1
ATOM 918 O O . VAL A 1 114 ? -17.320 -5.845 -33.301 1.00 51.19 114 VAL A O 1
#

Mean predicted aligned error: 12.26 Å

InterPro domains:
  IPR032617 Protein of unknown function DUF4885 [PF16226] (3-103)

Organism: NCBI:txid2981794

Sequence (114 aa):
MTKANQYSLWHEVYETTGYDARNATYKNGTFIVEDGTDLLALFKEKSKNGAGYELYSKRWLEYAKNGWKKENDLVLKIGFDSSGLYDIGQEKGYGAAQNMWMKGVSQSMFEARV

Secondary structure (DSSP, 8-state):
--HHHHHHHHHHHHHHHSS-GGGPEEETTEEE-TT--BHHHHHHHH-S-HHHHHHHHHHHHHHHHH-TT-------EEEEETTEEEEET-SS-SSTTTGGGGGG--S-SS----

Solvent-accessible surface area (backbone atoms only — not comparable to full-atom values): 7096 Å² total; per-residue (Å²): 138,57,72,66,58,52,50,51,44,41,49,52,43,27,77,53,62,74,45,64,64,84,65,38,44,79,52,99,93,43,31,36,32,91,89,65,49,52,50,56,60,48,40,56,73,54,42,93,46,70,68,58,43,54,54,46,51,53,53,48,53,53,30,66,76,62,40,81,83,57,62,79,74,72,82,80,43,73,45,77,58,101,80,42,56,31,51,58,95,50,84,72,35,84,12,80,90,26,38,66,76,61,76,74,64,84,72,71,92,77,73,76,77,129

Foldseek 3Di:
DDPVLLVVLQVLLCVQQVDGLLQWADDPNFTAHPVRDGSLVSSVVRDPDPVVSVSSSVSSVVCNVQPSPDDPPPPQDWDQDPQGIWTPPDCATDGPVRPVVVVPVPPDPPPPDD

pLDDT: mean 83.62, std 12.73, range [50.59, 96.19]